Protein AF-A0A078KXY9-F1 (afdb_monomer)

Sequence (62 aa):
MISDIDKLDSVKQAFRHWRTTRTKRGRNPNELWEQVKELLVDYTPAKIGIHLGISPIQIRKN

Solvent-accessible surface area (backbone atom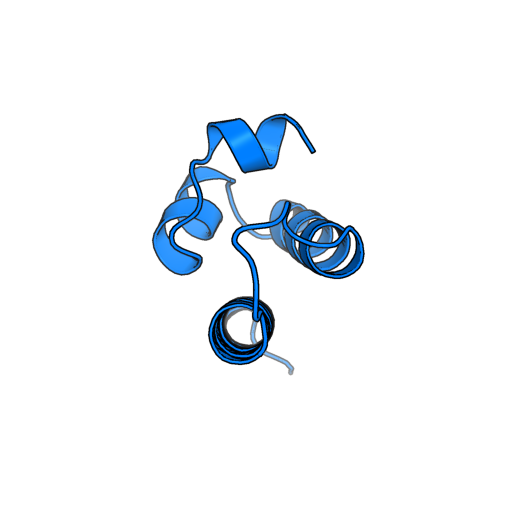s only — not comparable to full-atom values): 3840 Å² total; per-residue (Å²): 132,86,50,76,65,54,58,58,50,51,52,36,49,52,54,50,49,52,63,72,69,49,92,62,99,67,79,83,56,65,72,62,49,52,55,50,54,63,44,53,78,84,41,54,52,62,60,50,15,67,71,60,73,42,60,40,66,59,64,76,73,110

pLDDT: mean 81.08, std 9.62, range [42.69, 88.62]

Organism: NCBI:txid1034943

Radius of gyration: 11.34 Å; Cα contacts (8 Å, |Δi|>4): 36; chains: 1; bounding box: 33×21×26 Å

Mean predicted aligned error: 5.91 Å

Structure (mmCIF, N/CA/C/O backbone):
data_AF-A0A078KXY9-F1
#
_entry.id   AF-A0A078KXY9-F1
#
loop_
_atom_site.group_PDB
_atom_site.id
_atom_site.type_symbol
_atom_site.label_atom_id
_atom_site.label_alt_id
_atom_site.label_comp_id
_atom_site.label_asym_id
_atom_site.label_entity_id
_atom_site.label_seq_id
_atom_site.pdbx_PDB_ins_code
_atom_site.Cartn_x
_atom_site.Cartn_y
_atom_site.Cartn_z
_atom_site.occupancy
_atom_site.B_iso_or_equiv
_atom_site.auth_seq_id
_atom_site.auth_comp_id
_atom_site.auth_asym_id
_atom_site.auth_atom_id
_atom_site.pdbx_PDB_model_num
ATOM 1 N N . MET A 1 1 ? 21.155 -12.156 0.166 1.00 42.69 1 MET A N 1
ATOM 2 C CA . MET A 1 1 ? 20.282 -11.605 -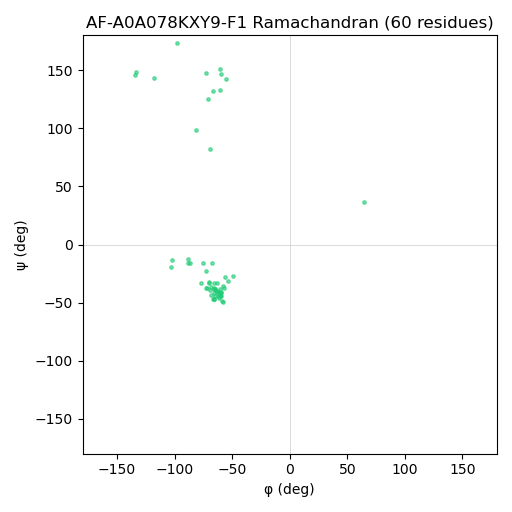0.888 1.00 42.69 1 MET A CA 1
ATOM 3 C C . MET A 1 1 ? 18.869 -11.643 -0.349 1.00 42.69 1 MET A C 1
ATOM 5 O O . 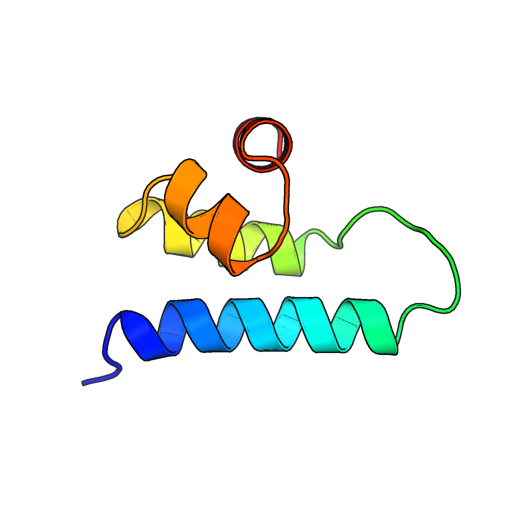MET A 1 1 ? 18.338 -12.732 -0.191 1.00 42.69 1 MET A O 1
ATOM 9 N N . ILE A 1 2 ? 18.312 -10.495 0.028 1.00 51.53 2 ILE A N 1
ATOM 10 C CA . ILE A 1 2 ? 16.871 -10.385 0.265 1.00 51.53 2 ILE A CA 1
ATOM 11 C C . ILE A 1 2 ? 16.295 -10.199 -1.132 1.00 51.53 2 ILE A C 1
ATOM 13 O O . ILE A 1 2 ? 16.462 -9.144 -1.733 1.00 51.53 2 ILE A O 1
ATOM 17 N N . SER A 1 3 ? 15.796 -11.286 -1.709 1.00 60.53 3 SER A N 1
ATOM 18 C CA . SER A 1 3 ? 15.220 -11.305 -3.051 1.00 60.53 3 SER A CA 1
ATOM 19 C C . SER A 1 3 ? 14.103 -10.264 -3.125 1.00 60.53 3 SER A C 1
ATOM 21 O O . SER A 1 3 ? 13.339 -10.144 -2.173 1.00 60.53 3 SER A O 1
ATOM 23 N N . ASP A 1 4 ? 13.929 -9.558 -4.240 1.00 62.12 4 ASP A N 1
ATOM 24 C CA . ASP A 1 4 ? 12.846 -8.577 -4.431 1.00 62.12 4 ASP A CA 1
ATOM 25 C C . ASP A 1 4 ? 11.449 -9.110 -4.050 1.00 62.12 4 ASP A C 1
ATOM 27 O O . ASP A 1 4 ? 10.553 -8.352 -3.667 1.00 62.12 4 ASP A O 1
ATOM 31 N N . ILE A 1 5 ? 11.263 -10.429 -4.145 1.00 65.56 5 ILE A N 1
ATOM 32 C CA . ILE A 1 5 ? 10.066 -11.167 -3.723 1.00 65.56 5 ILE A CA 1
ATOM 33 C C . ILE A 1 5 ? 9.803 -11.016 -2.217 1.00 65.56 5 ILE A C 1
ATOM 35 O O . ILE A 1 5 ? 8.659 -10.834 -1.811 1.00 65.56 5 ILE A O 1
ATOM 39 N N . ASP A 1 6 ? 10.854 -11.053 -1.404 1.00 78.62 6 ASP A N 1
ATOM 40 C CA . ASP A 1 6 ? 10.805 -10.970 0.056 1.00 78.62 6 ASP A CA 1
ATOM 41 C C . ASP A 1 6 ? 10.310 -9.589 0.511 1.00 78.62 6 ASP A C 1
ATOM 43 O O . ASP A 1 6 ? 9.467 -9.474 1.399 1.00 78.62 6 ASP A O 1
ATOM 47 N N . LYS A 1 7 ? 10.723 -8.529 -0.199 1.00 80.62 7 LYS A N 1
ATOM 48 C CA . LYS A 1 7 ? 10.272 -7.157 0.069 1.00 80.62 7 LYS A CA 1
ATOM 49 C C . LYS A 1 7 ? 8.774 -7.002 -0.210 1.00 80.62 7 LYS A C 1
ATOM 51 O O . LYS A 1 7 ? 8.039 -6.485 0.627 1.00 80.62 7 LYS A O 1
ATOM 56 N N . LEU A 1 8 ? 8.297 -7.494 -1.357 1.00 83.94 8 LEU A N 1
ATOM 57 C CA . LEU A 1 8 ? 6.876 -7.435 -1.727 1.00 83.94 8 LEU A CA 1
ATOM 58 C C . LEU A 1 8 ? 5.996 -8.266 -0.771 1.00 83.94 8 LEU A C 1
ATOM 60 O O . LEU A 1 8 ? 4.898 -7.831 -0.409 1.00 83.94 8 LEU A O 1
ATOM 64 N N . ASP A 1 9 ? 6.476 -9.442 -0.355 1.00 86.25 9 ASP A N 1
ATOM 65 C CA . ASP A 1 9 ? 5.771 -10.313 0.590 1.00 86.25 9 ASP A CA 1
ATOM 66 C C . ASP A 1 9 ? 5.734 -9.718 2.005 1.00 86.25 9 ASP A C 1
ATOM 68 O O . ASP A 1 9 ? 4.679 -9.718 2.642 1.00 86.25 9 ASP A O 1
ATOM 72 N N . SER A 1 10 ? 6.825 -9.092 2.452 1.00 87.12 10 SER A N 1
ATOM 73 C CA . SER A 1 10 ? 6.890 -8.387 3.735 1.00 87.12 10 SER A CA 1
ATOM 74 C C . SER A 1 10 ? 5.855 -7.257 3.820 1.00 87.12 10 SER A C 1
ATOM 76 O O . SER A 1 10 ? 5.037 -7.223 4.746 1.00 87.12 10 SER A O 1
ATOM 78 N N . VAL A 1 11 ? 5.767 -6.401 2.791 1.00 86.81 11 VAL A N 1
ATOM 79 C CA . VAL A 1 11 ? 4.744 -5.338 2.742 1.00 86.81 11 VAL A CA 1
ATOM 80 C C . VAL A 1 11 ? 3.337 -5.935 2.712 1.00 86.81 11 VAL A C 1
ATOM 82 O O . VAL A 1 11 ? 2.438 -5.478 3.422 1.00 86.81 11 VAL A O 1
ATOM 85 N N . LYS A 1 12 ? 3.116 -7.005 1.946 1.00 88.19 12 LYS A N 1
ATOM 86 C CA . LYS A 1 12 ? 1.828 -7.711 1.932 1.00 88.19 12 LYS A CA 1
ATOM 87 C C . LYS A 1 12 ? 1.457 -8.244 3.313 1.00 88.19 12 LYS A C 1
ATOM 89 O O . LYS A 1 12 ? 0.291 -8.136 3.712 1.00 88.19 12 LYS A O 1
ATOM 94 N N . GLN A 1 13 ? 2.418 -8.792 4.047 1.00 88.62 13 GLN A N 1
ATOM 95 C CA . GLN A 1 13 ? 2.211 -9.287 5.398 1.00 88.62 13 GLN A CA 1
ATOM 96 C C . GLN A 1 13 ? 1.879 -8.142 6.361 1.00 88.62 13 GLN A C 1
ATOM 98 O O . GLN A 1 13 ? 0.913 -8.269 7.114 1.00 88.62 13 GLN A O 1
ATOM 103 N N . ALA A 1 14 ? 2.558 -6.996 6.257 1.00 87.88 14 ALA A N 1
ATOM 104 C CA . ALA A 1 14 ? 2.245 -5.793 7.030 1.00 87.88 14 ALA A CA 1
ATOM 105 C C . ALA A 1 14 ? 0.813 -5.291 6.761 1.00 87.88 14 ALA A C 1
ATOM 107 O O . ALA A 1 14 ? 0.047 -5.028 7.692 1.00 87.88 14 ALA A O 1
ATOM 108 N N . PHE A 1 15 ? 0.389 -5.252 5.493 1.00 87.12 15 PHE A N 1
ATOM 109 C CA . PHE A 1 15 ? -0.983 -4.897 5.118 1.00 87.12 15 PHE A CA 1
ATOM 110 C C . PHE A 1 15 ? -2.023 -5.883 5.647 1.00 87.12 15 PHE A C 1
ATOM 112 O O . PHE A 1 15 ? -3.113 -5.475 6.062 1.00 87.12 15 PHE A O 1
ATOM 119 N N . ARG A 1 16 ? -1.716 -7.182 5.609 1.00 87.69 16 ARG A N 1
ATOM 120 C CA . ARG A 1 16 ? -2.591 -8.226 6.145 1.00 87.69 16 ARG A CA 1
ATOM 121 C C . ARG A 1 16 ? -2.712 -8.090 7.658 1.00 87.69 16 ARG A C 1
ATOM 123 O O . ARG A 1 16 ? -3.835 -8.071 8.153 1.00 87.69 16 ARG A O 1
ATOM 130 N N . HIS A 1 17 ? -1.586 -7.922 8.348 1.00 88.06 17 HIS A N 1
ATOM 131 C CA . HIS A 1 17 ? -1.532 -7.727 9.790 1.00 88.06 17 HIS A CA 1
ATOM 132 C C . HIS A 1 17 ? -2.353 -6.503 10.203 1.00 88.06 17 HIS A C 1
ATOM 134 O O . HIS A 1 17 ? -3.260 -6.623 11.023 1.00 88.06 17 HIS A O 1
ATOM 140 N N . TRP A 1 18 ? -2.155 -5.361 9.542 1.00 84.75 18 TRP A N 1
ATOM 141 C CA . TRP A 1 18 ? -2.936 -4.151 9.796 1.00 84.75 18 TRP A CA 1
ATOM 142 C C . TRP A 1 18 ? -4.443 -4.338 9.565 1.00 84.75 18 TRP A C 1
ATOM 144 O O . TRP A 1 18 ? -5.267 -3.870 10.350 1.00 84.75 18 TRP A O 1
ATOM 154 N N . ARG A 1 19 ? -4.849 -5.053 8.508 1.00 84.25 19 ARG A N 1
ATOM 155 C CA . ARG A 1 19 ? -6.274 -5.356 8.282 1.00 84.25 19 ARG A CA 1
ATOM 156 C C . ARG A 1 19 ? -6.864 -6.262 9.350 1.00 84.25 19 ARG A C 1
ATOM 158 O O . ARG A 1 19 ? -8.053 -6.125 9.622 1.00 84.25 19 ARG A O 1
ATOM 165 N N . THR A 1 20 ? -6.075 -7.181 9.903 1.00 85.50 20 THR A N 1
ATOM 166 C CA . THR A 1 20 ? -6.521 -8.069 10.983 1.00 85.50 20 THR A CA 1
ATOM 167 C C . THR A 1 20 ? -6.558 -7.370 12.336 1.00 85.50 20 THR A C 1
ATOM 169 O O . THR A 1 20 ? -7.436 -7.668 13.136 1.00 85.50 20 THR A O 1
ATOM 172 N N . THR A 1 21 ? -5.650 -6.425 12.588 1.00 84.00 21 THR A N 1
ATOM 173 C CA . THR A 1 21 ? -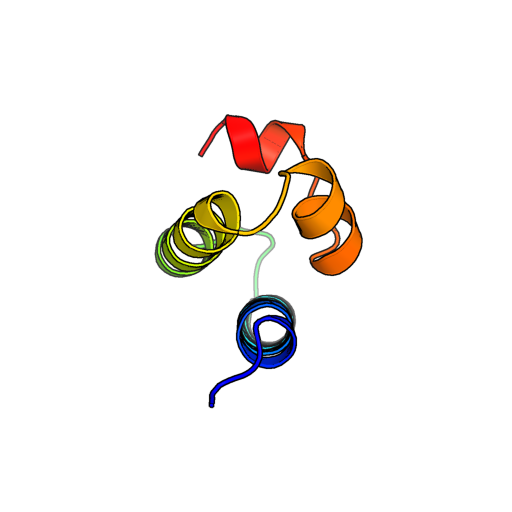5.567 -5.709 13.867 1.00 84.00 21 THR A CA 1
ATOM 174 C C . THR A 1 21 ? -6.445 -4.461 13.920 1.00 84.00 21 THR A C 1
ATOM 176 O O . THR A 1 21 ? -6.731 -3.968 15.011 1.00 84.00 21 THR A O 1
ATOM 179 N N . ARG A 1 22 ? -6.934 -3.943 12.782 1.00 74.56 22 ARG A N 1
ATOM 180 C CA . ARG A 1 22 ? -7.828 -2.776 12.793 1.00 74.56 22 ARG A CA 1
ATOM 181 C C . ARG A 1 22 ? -9.215 -3.129 13.349 1.00 74.56 22 ARG A C 1
ATOM 183 O O . ARG A 1 22 ? -9.938 -3.961 12.808 1.00 74.56 22 ARG A O 1
ATOM 190 N N . THR A 1 23 ? -9.639 -2.392 14.370 1.00 68.25 23 THR A N 1
ATOM 191 C CA . THR A 1 23 ? -10.995 -2.437 14.950 1.00 68.25 23 THR A CA 1
ATOM 192 C C . THR A 1 23 ? -11.994 -1.515 14.239 1.00 68.25 23 THR A C 1
ATOM 194 O O . THR A 1 23 ? -13.202 -1.687 14.386 1.00 68.25 23 THR A O 1
ATOM 197 N N . LYS A 1 24 ? -11.530 -0.553 13.423 1.00 63.66 24 LYS A N 1
ATOM 198 C CA . LYS A 1 24 ? -12.373 0.326 12.587 1.00 63.66 24 LYS A CA 1
ATOM 199 C C . LYS A 1 24 ? -11.822 0.431 11.160 1.00 63.66 24 LYS A C 1
ATOM 201 O O . LYS A 1 24 ? -10.612 0.373 10.942 1.00 63.66 24 LYS A O 1
ATOM 206 N N . ARG A 1 25 ? -12.707 0.610 10.168 1.00 61.75 25 ARG A N 1
ATOM 207 C CA . ARG A 1 25 ? -12.334 0.907 8.769 1.00 61.75 25 ARG A CA 1
ATOM 208 C C . ARG A 1 25 ? -11.734 2.322 8.683 1.00 61.75 25 ARG A C 1
ATOM 210 O O . ARG A 1 25 ? -12.439 3.273 8.377 1.00 61.75 25 ARG A O 1
ATOM 217 N N . GLY A 1 26 ? -10.450 2.454 9.007 1.00 70.25 26 GLY A N 1
ATOM 218 C CA . GLY A 1 26 ? -9.674 3.692 8.880 1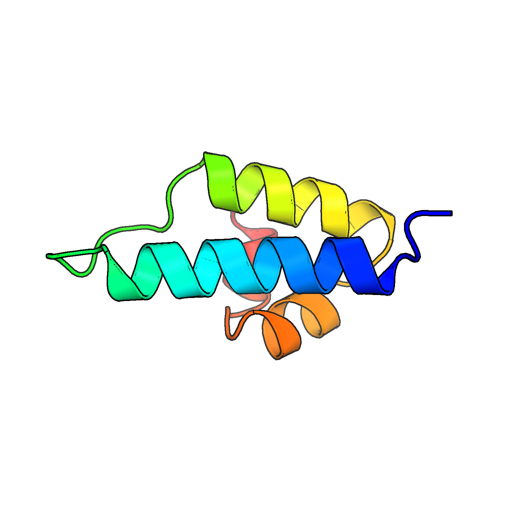.00 70.25 26 GLY A CA 1
ATOM 219 C C . GLY A 1 26 ? -8.831 3.747 7.603 1.00 70.25 26 GLY A C 1
ATOM 220 O O . GLY A 1 26 ? -8.741 2.767 6.859 1.00 70.25 26 GLY A O 1
ATOM 221 N N . ARG A 1 27 ? -8.203 4.905 7.364 1.00 75.06 27 ARG A N 1
ATOM 222 C CA . ARG A 1 27 ? -7.150 5.081 6.349 1.00 75.06 27 ARG A CA 1
ATOM 223 C C . ARG A 1 27 ? -5.972 4.152 6.658 1.00 75.06 27 ARG A C 1
ATOM 225 O O . ARG A 1 27 ? -5.677 3.920 7.827 1.00 75.06 27 ARG A O 1
ATOM 232 N N . ASN A 1 28 ? -5.296 3.659 5.620 1.00 81.12 28 ASN A N 1
ATOM 233 C CA . ASN A 1 28 ? -4.033 2.945 5.811 1.00 81.12 28 ASN A CA 1
ATOM 234 C C . ASN A 1 28 ? -3.024 3.903 6.477 1.00 81.12 28 ASN A C 1
ATOM 236 O O . ASN A 1 28 ? -2.929 5.048 6.022 1.00 81.12 28 ASN A O 1
ATOM 240 N N . PRO A 1 29 ? -2.306 3.476 7.529 1.00 82.31 29 PRO A N 1
ATOM 241 C CA . PRO A 1 29 ? -1.296 4.290 8.195 1.00 82.31 29 PRO A CA 1
ATOM 242 C C . PRO A 1 29 ? -0.167 4.676 7.239 1.00 82.31 29 PRO A C 1
ATOM 244 O O . PRO A 1 29 ? 0.151 3.933 6.309 1.00 82.31 29 PRO A O 1
ATOM 247 N N . ASN A 1 30 ? 0.449 5.832 7.493 1.00 83.75 30 ASN A N 1
ATOM 248 C CA . ASN A 1 30 ? 1.552 6.340 6.680 1.00 83.75 30 ASN A CA 1
ATOM 249 C C . ASN A 1 30 ? 2.728 5.358 6.616 1.00 83.75 30 ASN A C 1
ATOM 251 O O . ASN A 1 30 ? 3.290 5.205 5.545 1.00 83.75 30 ASN A O 1
ATOM 255 N N . GLU A 1 31 ? 3.037 4.624 7.690 1.00 83.81 31 GLU A N 1
ATOM 256 C CA . GLU A 1 31 ? 4.109 3.612 7.680 1.00 83.81 31 GLU A CA 1
ATOM 257 C C . GLU A 1 31 ? 3.912 2.538 6.598 1.00 83.81 31 GLU A C 1
ATOM 259 O O . GLU A 1 31 ? 4.871 2.129 5.948 1.00 83.81 31 GLU A O 1
ATOM 264 N N . LEU A 1 32 ? 2.666 2.121 6.337 1.00 86.12 32 LEU A N 1
ATOM 265 C CA . LEU A 1 32 ? 2.377 1.192 5.240 1.00 86.12 32 LEU A CA 1
ATOM 266 C C . LEU A 1 32 ? 2.564 1.848 3.869 1.00 86.12 32 LEU A C 1
ATOM 268 O O . LEU A 1 32 ? 2.939 1.171 2.916 1.00 86.12 32 LEU A O 1
ATOM 272 N N . TRP A 1 33 ? 2.290 3.149 3.749 1.00 87.38 33 TRP A N 1
ATOM 273 C CA . TRP A 1 33 ? 2.525 3.890 2.510 1.00 87.38 33 TRP A CA 1
ATOM 274 C C . TRP A 1 33 ? 4.008 4.117 2.241 1.00 87.38 33 TRP A C 1
ATOM 276 O O . TRP A 1 33 ? 4.417 4.003 1.093 1.00 87.38 33 TRP A O 1
ATOM 286 N N . GLU A 1 34 ? 4.815 4.363 3.270 1.00 88.44 34 GLU A N 1
ATOM 287 C CA . GLU A 1 34 ? 6.270 4.472 3.128 1.00 88.44 34 GLU A CA 1
ATOM 288 C C . GLU A 1 34 ? 6.863 3.158 2.598 1.00 88.44 34 GLU A C 1
ATOM 290 O O . GLU A 1 34 ? 7.587 3.172 1.606 1.00 88.44 34 GLU A O 1
ATOM 295 N N . GLN A 1 35 ? 6.431 2.009 3.131 1.00 86.94 35 GLN A N 1
ATOM 296 C CA . GLN A 1 35 ? 6.822 0.699 2.592 1.00 86.94 35 GLN A CA 1
ATOM 297 C C . GLN A 1 35 ? 6.384 0.497 1.130 1.00 86.94 35 GLN A C 1
ATOM 299 O O . GLN A 1 35 ? 7.111 -0.075 0.320 1.00 86.94 35 GLN A O 1
ATOM 304 N N . VAL A 1 36 ? 5.196 0.983 0.757 1.00 86.56 36 VAL A N 1
ATOM 305 C CA . VAL A 1 36 ? 4.726 0.953 -0.639 1.00 86.56 36 VAL A CA 1
ATOM 306 C C . VAL A 1 36 ? 5.575 1.849 -1.538 1.00 86.56 36 VAL A C 1
ATOM 308 O O . VAL A 1 36 ? 5.846 1.465 -2.673 1.00 86.56 36 VAL A O 1
ATOM 311 N N . LYS A 1 37 ? 6.017 3.014 -1.055 1.00 87.06 37 LYS A N 1
ATOM 312 C CA . LYS A 1 37 ? 6.900 3.913 -1.808 1.00 87.06 37 LYS A CA 1
ATOM 313 C C . LYS A 1 37 ? 8.261 3.286 -2.059 1.00 87.06 37 LYS A C 1
ATOM 315 O O . LYS A 1 37 ? 8.777 3.410 -3.163 1.00 87.06 37 LYS A O 1
ATOM 320 N N . GLU A 1 38 ? 8.801 2.550 -1.095 1.00 87.44 38 GLU A N 1
ATOM 321 C CA . GLU A 1 38 ? 10.032 1.790 -1.316 1.00 87.44 38 GLU A CA 1
ATOM 322 C C . GLU A 1 38 ? 9.866 0.709 -2.388 1.00 87.44 38 GLU A C 1
ATOM 324 O O . GLU A 1 38 ? 10.803 0.444 -3.134 1.00 87.44 38 GLU A O 1
ATOM 329 N N . LEU A 1 39 ? 8.679 0.105 -2.503 1.00 86.19 39 LEU A N 1
ATOM 330 C CA . LEU A 1 39 ? 8.379 -0.847 -3.574 1.00 86.19 39 LEU A CA 1
ATOM 331 C C . LEU A 1 39 ? 8.203 -0.176 -4.938 1.00 86.19 39 LEU A C 1
ATOM 333 O O . LEU A 1 39 ? 8.368 -0.849 -5.949 1.00 86.19 39 LEU A O 1
ATOM 337 N N . LEU A 1 40 ? 7.866 1.117 -4.997 1.00 85.56 40 LEU A N 1
ATOM 338 C CA . LEU A 1 40 ? 7.714 1.839 -6.267 1.00 85.56 40 LEU A CA 1
ATOM 339 C C . LEU A 1 40 ? 9.036 2.015 -7.022 1.00 85.56 40 LEU A C 1
ATOM 341 O O . LEU A 1 40 ? 9.004 2.317 -8.214 1.00 85.56 40 LEU A O 1
ATOM 345 N N . VAL A 1 41 ? 10.172 1.823 -6.346 1.00 86.00 41 VAL A N 1
ATOM 346 C CA . VAL A 1 41 ? 11.502 1.830 -6.968 1.00 86.00 41 VAL A CA 1
ATOM 347 C C . VAL A 1 41 ? 11.672 0.615 -7.883 1.00 86.00 41 VAL A C 1
ATOM 349 O O . VAL A 1 41 ? 12.125 0.760 -9.016 1.00 86.00 41 VAL A O 1
ATOM 352 N N . ASP A 1 42 ? 11.232 -0.558 -7.422 1.00 85.50 42 ASP A N 1
ATOM 353 C CA . ASP A 1 42 ? 11.463 -1.845 -8.093 1.00 85.50 42 ASP A CA 1
ATOM 354 C C . ASP A 1 42 ? 10.217 -2.365 -8.841 1.00 85.50 42 ASP A C 1
ATOM 356 O O . ASP A 1 42 ? 10.298 -3.215 -9.734 1.00 85.50 42 ASP A O 1
ATOM 360 N N . TYR A 1 43 ? 9.028 -1.856 -8.501 1.00 85.62 43 TYR A N 1
ATOM 361 C CA . TYR A 1 43 ? 7.748 -2.369 -8.979 1.00 85.62 43 TYR A CA 1
ATOM 362 C C . TYR A 1 43 ? 6.784 -1.278 -9.438 1.00 85.62 43 TYR A C 1
ATOM 364 O O . TYR A 1 43 ? 6.651 -0.206 -8.855 1.00 85.62 43 TYR A O 1
ATOM 372 N N . THR A 1 44 ? 5.990 -1.597 -10.461 1.00 87.81 44 THR A N 1
ATOM 373 C CA . THR A 1 44 ? 4.941 -0.686 -10.920 1.00 87.81 44 THR A CA 1
ATOM 374 C C . THR A 1 44 ? 3.767 -0.632 -9.929 1.00 87.81 44 THR A C 1
ATOM 376 O O . THR A 1 44 ? 3.390 -1.661 -9.355 1.00 87.81 44 THR A O 1
ATOM 379 N N . PRO A 1 45 ? 3.085 0.526 -9.796 1.00 86.12 45 PRO A N 1
ATOM 380 C CA . PRO A 1 45 ? 1.900 0.665 -8.945 1.00 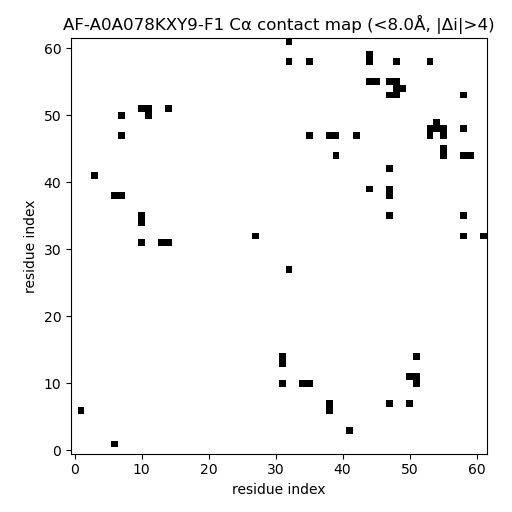86.12 45 PRO A CA 1
ATOM 381 C C . PRO A 1 45 ? 0.805 -0.367 -9.240 1.00 86.12 45 PRO A C 1
ATOM 383 O O . PRO A 1 45 ? 0.068 -0.766 -8.345 1.00 86.12 45 PRO A O 1
ATOM 386 N N . ALA A 1 46 ? 0.687 -0.811 -10.496 1.00 87.31 46 ALA A N 1
ATOM 387 C CA . ALA A 1 46 ? -0.267 -1.841 -10.892 1.00 87.31 46 ALA A CA 1
ATOM 388 C C . ALA A 1 46 ? 0.074 -3.203 -10.268 1.00 87.31 46 ALA A C 1
ATOM 390 O O . ALA A 1 46 ? -0.799 -3.845 -9.686 1.00 87.31 46 ALA A O 1
ATOM 391 N N . LYS A 1 47 ? 1.347 -3.619 -10.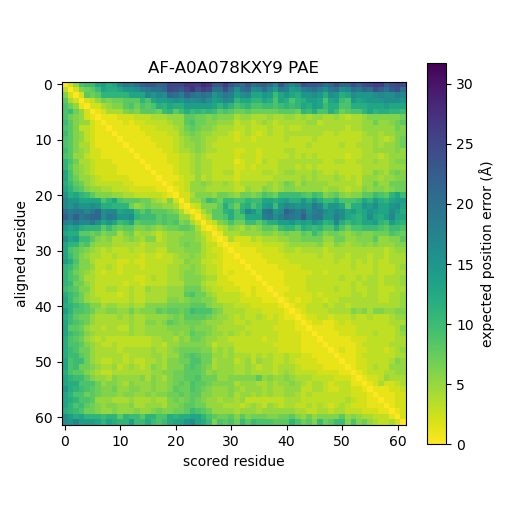331 1.00 87.44 47 LYS A N 1
ATOM 392 C CA . LYS A 1 47 ? 1.819 -4.884 -9.750 1.00 87.44 47 LYS A CA 1
ATOM 393 C C . LYS A 1 47 ? 1.693 -4.876 -8.228 1.00 87.44 47 LYS A C 1
ATOM 395 O O . LYS A 1 47 ? 1.166 -5.829 -7.658 1.00 87.44 47 LYS A O 1
ATOM 400 N N . ILE A 1 48 ? 2.086 -3.774 -7.591 1.00 87.44 48 ILE A N 1
ATOM 401 C CA . ILE A 1 48 ? 1.918 -3.570 -6.146 1.00 87.44 48 ILE A CA 1
ATOM 402 C C . ILE A 1 48 ? 0.432 -3.594 -5.774 1.00 87.44 48 ILE A C 1
ATOM 404 O O . ILE A 1 48 ? 0.041 -4.285 -4.839 1.00 87.44 48 ILE A O 1
ATOM 408 N N . GLY A 1 49 ? -0.415 -2.893 -6.529 1.00 87.19 49 GLY A N 1
ATOM 409 C CA . GLY A 1 49 ? -1.853 -2.830 -6.279 1.00 87.19 49 GLY A CA 1
ATOM 410 C C . GLY A 1 49 ? -2.535 -4.195 -6.344 1.00 87.19 49 GLY A C 1
ATOM 411 O O . GLY A 1 49 ? -3.310 -4.530 -5.450 1.00 87.19 49 GLY A O 1
ATOM 412 N N . ILE A 1 50 ? -2.191 -5.021 -7.337 1.00 87.06 50 ILE A N 1
ATOM 413 C CA . ILE A 1 50 ? -2.683 -6.405 -7.441 1.00 87.06 50 ILE A CA 1
ATOM 414 C C . ILE A 1 50 ? -2.213 -7.234 -6.240 1.00 87.06 50 ILE A C 1
ATOM 416 O O . ILE A 1 50 ? -3.008 -7.956 -5.642 1.00 87.06 50 ILE A O 1
ATOM 420 N N . HIS A 1 51 ? -0.941 -7.113 -5.853 1.00 86.06 51 HIS A N 1
ATOM 421 C CA . HIS A 1 51 ? -0.361 -7.938 -4.792 1.00 86.06 51 HIS A CA 1
ATOM 422 C C . HIS A 1 51 ? -0.851 -7.557 -3.389 1.00 86.06 51 HIS A C 1
ATOM 424 O O . HIS A 1 51 ? -1.091 -8.422 -2.543 1.00 86.06 51 HIS A O 1
ATOM 430 N N . LEU A 1 52 ? -1.030 -6.258 -3.153 1.00 83.75 52 LEU A N 1
ATOM 431 C CA . LEU A 1 52 ? -1.520 -5.712 -1.896 1.00 83.75 52 LEU A CA 1
ATOM 432 C C . LEU A 1 52 ? -3.048 -5.631 -1.856 1.00 83.75 52 LEU A C 1
ATOM 434 O O . LEU A 1 52 ? -3.599 -5.420 -0.785 1.00 83.75 52 LEU A O 1
ATOM 438 N N . GLY A 1 53 ? -3.770 -5.804 -2.964 1.00 84.88 53 GLY A N 1
ATOM 439 C CA . GLY A 1 53 ? -5.223 -5.601 -3.009 1.00 84.88 53 GLY A CA 1
ATOM 440 C C . GLY A 1 53 ? -5.622 -4.142 -2.754 1.00 84.88 53 GLY A C 1
ATOM 441 O O . GLY A 1 53 ? -6.611 -3.874 -2.071 1.00 84.88 53 GLY A O 1
ATOM 442 N N . ILE A 1 54 ? -4.814 -3.203 -3.248 1.00 83.50 54 ILE A N 1
ATOM 443 C CA . ILE A 1 54 ? -5.016 -1.755 -3.129 1.00 83.50 54 ILE A CA 1
ATOM 444 C C . ILE A 1 54 ? -5.166 -1.192 -4.534 1.00 83.50 54 ILE A C 1
ATOM 446 O O . ILE A 1 54 ? -4.492 -1.625 -5.466 1.00 83.50 54 ILE A O 1
ATOM 450 N N . SER A 1 55 ? -6.038 -0.202 -4.701 1.00 83.38 55 SER A N 1
ATOM 451 C CA . SER A 1 55 ? -6.213 0.398 -6.017 1.00 83.38 55 SER A CA 1
ATOM 452 C C . SER A 1 55 ? -4.935 1.152 -6.435 1.00 83.38 55 SER A C 1
ATOM 454 O O . SER A 1 55 ? -4.444 1.971 -5.652 1.00 83.38 55 SER A O 1
ATOM 456 N N . PRO A 1 56 ? -4.408 0.963 -7.661 1.00 81.75 56 PRO A N 1
ATOM 457 C CA . PRO A 1 56 ? -3.214 1.669 -8.147 1.00 81.75 56 PRO A C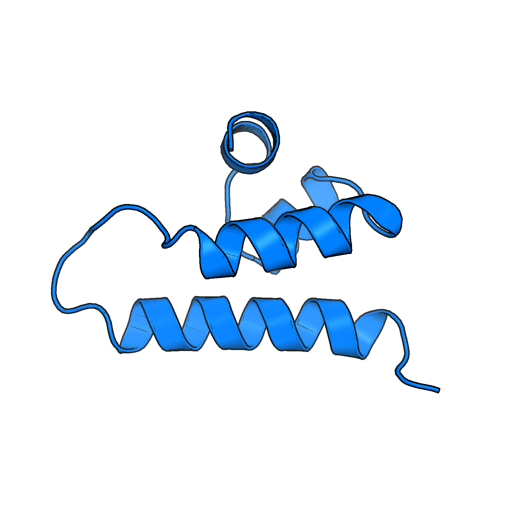A 1
ATOM 458 C C . PRO A 1 56 ? -3.344 3.195 -8.082 1.00 81.75 56 PRO A C 1
ATOM 460 O O . PRO A 1 56 ? -2.363 3.912 -7.909 1.00 81.75 56 PRO A O 1
ATOM 463 N N . ILE A 1 57 ? -4.577 3.696 -8.174 1.00 83.19 57 ILE A N 1
ATOM 464 C CA . ILE A 1 57 ? -4.908 5.115 -8.025 1.00 83.19 57 ILE A CA 1
ATOM 465 C C . ILE A 1 57 ? -4.611 5.602 -6.600 1.00 83.19 57 ILE A C 1
ATOM 467 O O . ILE A 1 57 ? -4.117 6.710 -6.428 1.00 83.19 57 ILE A O 1
ATOM 471 N N . GLN A 1 58 ? -4.875 4.785 -5.575 1.00 81.94 58 GLN A N 1
ATOM 472 C CA . GLN A 1 58 ? -4.555 5.130 -4.185 1.00 81.94 58 GLN A CA 1
ATOM 473 C C . GLN A 1 58 ? -3.046 5.131 -3.935 1.00 81.94 58 GLN A C 1
ATOM 475 O O . GLN A 1 58 ? -2.586 5.943 -3.143 1.00 81.94 58 GLN A O 1
ATOM 480 N N . ILE A 1 59 ? -2.298 4.269 -4.633 1.00 85.00 59 ILE A N 1
ATOM 481 C CA . ILE A 1 59 ? -0.828 4.229 -4.586 1.00 85.00 59 ILE A CA 1
ATOM 482 C C . ILE A 1 59 ? -0.223 5.479 -5.225 1.00 85.00 59 ILE A C 1
ATOM 484 O O . ILE A 1 59 ? 0.763 6.000 -4.735 1.00 85.00 59 ILE A O 1
ATOM 488 N N . ARG A 1 60 ? -0.832 6.002 -6.293 1.00 79.50 60 ARG A N 1
ATOM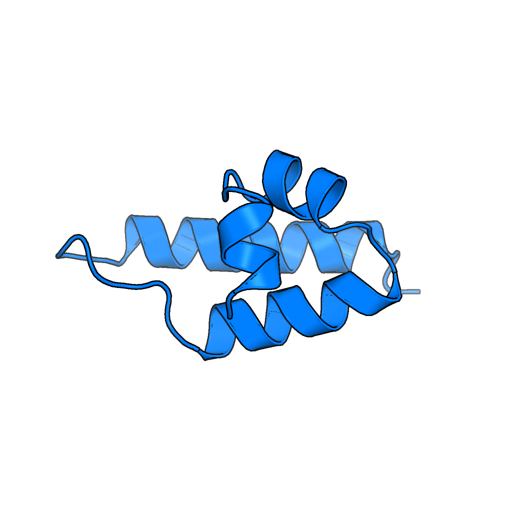 489 C CA . ARG A 1 60 ? -0.390 7.256 -6.926 1.00 79.50 60 ARG A CA 1
ATOM 490 C C . ARG A 1 60 ? -0.772 8.520 -6.150 1.00 79.50 60 ARG A C 1
ATOM 492 O O . ARG A 1 60 ? -0.277 9.591 -6.478 1.00 79.50 60 ARG A O 1
ATOM 499 N N . LYS A 1 61 ? -1.713 8.422 -5.206 1.00 79.69 61 LYS A N 1
ATOM 500 C CA . LYS A 1 61 ? -2.311 9.572 -4.508 1.00 79.69 61 LYS A CA 1
ATOM 501 C C . LYS A 1 61 ? -1.753 9.785 -3.093 1.00 79.69 61 LYS A C 1
ATOM 503 O O . LYS A 1 61 ? -2.028 10.833 -2.516 1.00 79.69 61 LYS A O 1
ATOM 508 N N . ASN A 1 62 ? -1.027 8.812 -2.540 1.00 68.94 62 ASN A N 1
ATOM 509 C CA . ASN A 1 62 ? -0.384 8.864 -1.218 1.00 68.94 62 ASN A CA 1
ATOM 510 C C . ASN A 1 62 ? 1.133 8.711 -1.357 1.00 68.94 62 ASN A C 1
ATOM 512 O O . ASN A 1 62 ? 1.857 9.219 -0.471 1.00 68.94 62 ASN A O 1
#

Secondary structure (DSSP, 8-state):
---HHHHHHHHHHHHHHHHHH-SS-PPPPHHHHHHHHHHTTTS-HHHHHHHHT--HHHHHH-

Foldseek 3Di:
DCPLVNLLVVLLVVLVVCVVPDPDPDDDDVVSLVSLVVNVVVDQLVVSCVSNVHDSVVNVVD